Protein AF-A0A225VM64-F1 (afdb_monomer_lite)

Sequence (86 aa):
MTASVAVKFTSSWNLNGWYPCSKYTFSDESSSAGHDAQCAVYKAPLCYSGICETPDGVNPNVDIFVKRFRATITPEKASNVWLLQG

Secondary structure (DSSP, 8-state):
------------SSB---EEPPP----SS---TT--EEEEEEEEESS-TTT--PPTTS--EEEEEEEEE--SS-TTTSPP------

Radius of gyration: 18.56 Å; chains: 1; bounding box: 38×27×66 Å

pLDDT: mean 77.97, std 18.78, range [36.38, 94.5]

Structure (mmCIF, N/CA/C/O backbone):
data_AF-A0A225VM64-F1
#
_entry.id   AF-A0A225VM64-F1
#
loop_
_atom_site.group_PDB
_atom_site.id
_atom_site.type_symbol
_atom_site.label_atom_id
_atom_site.label_alt_id
_atom_site.label_comp_id
_atom_site.label_asym_id
_atom_site.label_entity_id
_atom_site.label_seq_id
_atom_site.pdbx_PDB_ins_code
_atom_site.Cartn_x
_atom_site.Cartn_y
_atom_site.Cartn_z
_atom_site.occupancy
_atom_site.B_iso_or_equiv
_atom_site.auth_seq_id
_atom_site.auth_comp_id
_atom_site.auth_asym_id
_atom_site.auth_atom_id
_atom_site.pdbx_PDB_model_num
ATOM 1 N N . MET A 1 1 ? 5.686 -0.177 41.034 1.00 36.38 1 MET A N 1
ATOM 2 C CA . MET A 1 1 ? 6.056 -1.215 40.049 1.00 36.38 1 MET A CA 1
ATOM 3 C C . MET A 1 1 ? 5.235 -0.958 38.796 1.00 36.38 1 MET A C 1
ATOM 5 O O . MET A 1 1 ? 4.069 -1.318 38.756 1.00 36.38 1 MET A O 1
ATOM 9 N N . THR A 1 2 ? 5.780 -0.219 37.836 1.00 40.84 2 THR A N 1
ATOM 10 C CA . THR A 1 2 ? 5.128 0.058 36.550 1.00 40.84 2 THR A CA 1
ATOM 11 C C . THR A 1 2 ? 5.486 -1.071 35.589 1.00 40.84 2 THR A C 1
ATOM 13 O O . THR A 1 2 ? 6.641 -1.220 35.202 1.00 40.84 2 THR A O 1
ATOM 16 N N . ALA A 1 3 ? 4.516 -1.925 35.267 1.00 45.69 3 ALA A N 1
ATOM 17 C CA . ALA A 1 3 ? 4.703 -2.993 34.295 1.00 45.69 3 ALA A CA 1
ATOM 18 C C . ALA A 1 3 ? 4.652 -2.399 32.880 1.00 45.69 3 ALA A C 1
ATOM 20 O O . ALA A 1 3 ? 3.627 -1.864 32.461 1.00 45.69 3 ALA A O 1
ATOM 21 N N . SER A 1 4 ? 5.763 -2.470 32.148 1.00 52.50 4 SER A N 1
ATOM 22 C CA . SER A 1 4 ? 5.805 -2.138 30.724 1.00 52.50 4 SER A CA 1
ATOM 23 C C . SER A 1 4 ? 5.085 -3.230 29.934 1.00 52.50 4 SER A C 1
ATOM 25 O O . SER A 1 4 ? 5.532 -4.376 29.896 1.00 52.50 4 SER A O 1
ATOM 27 N N . VAL A 1 5 ? 3.963 -2.885 29.302 1.00 56.34 5 VAL A N 1
ATOM 28 C CA . VAL A 1 5 ? 3.253 -3.786 28.389 1.00 56.34 5 VAL A CA 1
ATOM 29 C C . VAL A 1 5 ? 4.005 -3.802 27.061 1.00 56.34 5 VAL A C 1
ATOM 31 O O . VAL A 1 5 ? 4.038 -2.809 26.338 1.00 56.34 5 VAL A O 1
ATOM 34 N N . ALA A 1 6 ? 4.640 -4.928 26.740 1.00 56.34 6 ALA A N 1
ATOM 35 C CA . ALA A 1 6 ? 5.255 -5.135 25.437 1.00 56.34 6 ALA A CA 1
ATOM 36 C C . ALA A 1 6 ? 4.156 -5.288 24.374 1.00 56.34 6 ALA A C 1
ATOM 38 O O . ALA A 1 6 ? 3.484 -6.319 24.305 1.00 56.34 6 ALA A O 1
ATOM 39 N N . VAL A 1 7 ? 3.972 -4.266 23.537 1.00 54.19 7 VAL A N 1
ATOM 40 C CA . VAL A 1 7 ? 3.076 -4.338 22.377 1.00 54.19 7 VAL A CA 1
ATOM 41 C C . VAL A 1 7 ? 3.745 -5.213 21.318 1.00 54.19 7 VAL A C 1
ATOM 43 O O . VAL A 1 7 ? 4.685 -4.796 20.641 1.00 54.19 7 VAL A O 1
ATOM 46 N N . LYS A 1 8 ? 3.281 -6.458 21.181 1.00 42.91 8 LYS A N 1
ATOM 47 C CA . LYS A 1 8 ? 3.659 -7.323 20.059 1.00 42.91 8 LYS A CA 1
ATOM 48 C C . LYS A 1 8 ? 2.986 -6.792 18.794 1.00 42.91 8 LYS A C 1
ATOM 50 O O . LYS A 1 8 ? 1.827 -7.097 18.539 1.00 42.91 8 LYS A O 1
ATOM 55 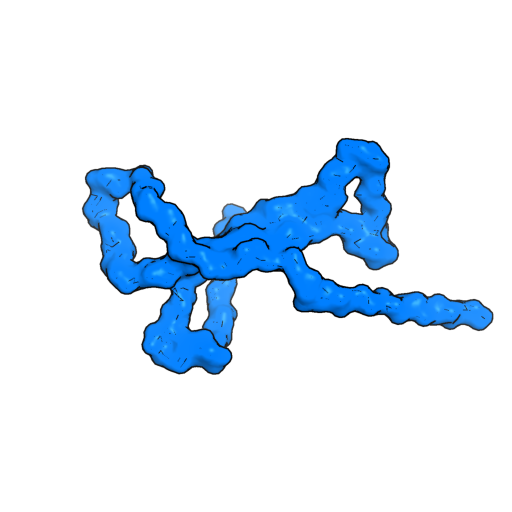N N . PHE A 1 9 ? 3.712 -6.021 17.991 1.00 47.19 9 PHE A N 1
ATOM 56 C CA . PHE A 1 9 ? 3.312 -5.765 16.610 1.00 47.19 9 PHE A CA 1
ATOM 57 C C . PHE A 1 9 ? 3.487 -7.064 15.817 1.00 47.19 9 PHE A C 1
ATOM 59 O O . PHE A 1 9 ? 4.598 -7.416 15.424 1.00 47.19 9 PHE A O 1
ATOM 66 N N . THR A 1 10 ? 2.404 -7.812 15.603 1.00 43.41 10 THR A N 1
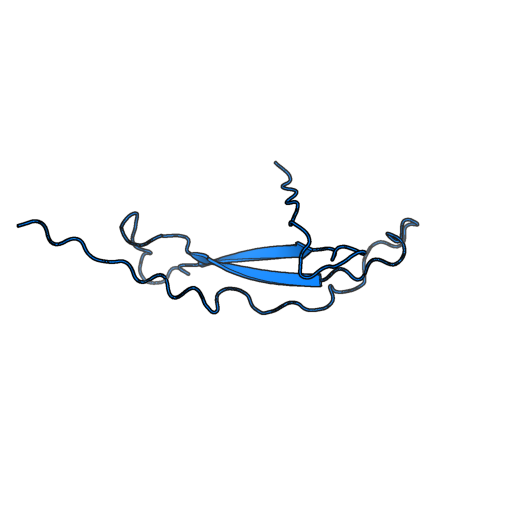ATOM 67 C CA . THR A 1 10 ? 2.392 -8.894 14.613 1.00 43.41 10 THR A CA 1
ATOM 68 C C . THR A 1 10 ? 2.444 -8.238 13.238 1.00 43.41 10 THR A C 1
ATOM 70 O O . THR A 1 10 ? 1.443 -7.750 12.723 1.00 43.41 10 THR A O 1
ATOM 73 N N . SER A 1 11 ? 3.643 -8.146 12.673 1.00 52.97 11 SER A N 1
ATOM 74 C CA . SER A 1 11 ? 3.970 -7.432 11.434 1.00 52.97 11 SER A CA 1
ATOM 75 C C . SER A 1 11 ? 3.512 -8.148 10.159 1.00 52.97 11 SER A C 1
ATOM 77 O O . SER A 1 11 ? 4.152 -8.057 9.114 1.00 52.97 11 SER A O 1
ATOM 79 N N . SER A 1 12 ? 2.392 -8.857 10.202 1.00 57.78 12 SER A N 1
ATOM 80 C CA . SER A 1 12 ? 1.914 -9.628 9.065 1.00 57.78 12 SER A CA 1
ATOM 81 C C . SER A 1 12 ? 0.424 -9.372 8.854 1.00 57.78 12 SER A C 1
ATOM 83 O O . SER A 1 12 ? -0.323 -9.314 9.818 1.00 57.78 12 SER A O 1
ATOM 85 N N . TRP A 1 13 ? 0.021 -9.241 7.583 1.00 56.44 13 TRP A N 1
ATOM 86 C CA . TRP A 1 13 ? -1.354 -9.296 7.037 1.00 56.44 13 TRP A CA 1
ATOM 87 C C . TRP A 1 13 ? -2.179 -8.012 6.818 1.00 56.44 13 TRP A C 1
ATOM 89 O O . TRP A 1 13 ? -3.325 -8.134 6.401 1.00 56.44 13 TRP A O 1
ATOM 99 N N . ASN A 1 14 ? -1.652 -6.793 6.972 1.00 80.69 14 ASN A N 1
ATOM 100 C CA . ASN A 1 14 ? -2.447 -5.601 6.603 1.00 80.69 14 ASN A CA 1
ATOM 101 C C . ASN A 1 14 ? -2.401 -5.260 5.105 1.00 80.69 14 ASN A C 1
ATOM 103 O O . ASN A 1 14 ? -3.212 -4.468 4.641 1.00 80.69 14 ASN A O 1
ATOM 107 N N . LEU A 1 15 ? -1.471 -5.843 4.340 1.00 89.81 15 LEU A N 1
ATOM 108 C CA . LEU A 1 15 ? -1.390 -5.665 2.890 1.00 89.81 15 LEU A CA 1
ATOM 109 C C . LEU A 1 15 ? -2.076 -6.836 2.180 1.00 89.81 15 LEU A C 1
ATOM 111 O O . LEU A 1 15 ? -1.728 -7.989 2.430 1.00 89.81 15 LEU A O 1
ATOM 115 N N . ASN A 1 16 ? -2.978 -6.553 1.242 1.00 92.25 16 ASN A N 1
ATOM 116 C CA . ASN A 1 16 ? -3.713 -7.577 0.484 1.00 92.25 16 ASN A CA 1
ATOM 117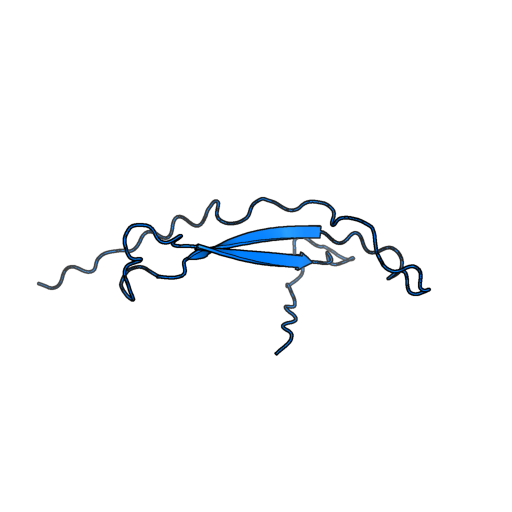 C C . ASN A 1 16 ? -2.905 -8.270 -0.638 1.00 92.25 16 ASN A C 1
ATOM 119 O O . ASN A 1 16 ? -3.470 -9.015 -1.435 1.00 92.25 16 ASN A O 1
ATOM 123 N N . GLY A 1 17 ? -1.591 -8.041 -0.695 1.00 92.06 17 GLY A N 1
ATOM 124 C CA . GLY A 1 17 ? -0.708 -8.546 -1.743 1.00 92.06 17 GLY A CA 1
ATOM 125 C C . GLY A 1 17 ? -0.613 -7.614 -2.952 1.00 92.06 17 GLY A C 1
ATOM 126 O O . GLY A 1 17 ? -1.429 -6.722 -3.155 1.00 92.06 17 GLY A O 1
ATOM 127 N N . TRP A 1 18 ? 0.433 -7.811 -3.752 1.00 92.06 18 TRP A N 1
ATOM 128 C CA . TRP A 1 18 ? 0.682 -7.014 -4.952 1.00 92.06 18 TRP A CA 1
ATOM 129 C C . TRP A 1 18 ? 0.026 -7.668 -6.163 1.00 92.06 18 TRP A C 1
ATOM 131 O O . TRP A 1 18 ? 0.351 -8.808 -6.493 1.00 92.06 18 TRP A O 1
ATOM 141 N N . TYR A 1 19 ? -0.842 -6.935 -6.850 1.00 90.25 19 TYR A N 1
ATOM 142 C CA . TYR A 1 19 ? -1.500 -7.377 -8.081 1.00 90.25 19 TYR A CA 1
ATOM 143 C C . TYR A 1 19 ? -1.258 -6.370 -9.214 1.00 90.25 19 TYR A C 1
ATOM 145 O O . TYR A 1 19 ? -0.976 -5.199 -8.940 1.00 90.25 19 TYR A O 1
ATOM 153 N N . PRO A 1 20 ? -1.319 -6.787 -10.493 1.00 91.00 20 PRO A N 1
ATOM 154 C CA . PRO A 1 20 ? -1.266 -5.848 -11.607 1.00 91.00 20 PRO A CA 1
ATOM 155 C C . PRO A 1 20 ? -2.367 -4.798 -11.456 1.00 91.00 20 PRO A C 1
ATOM 157 O O . PRO A 1 20 ? -3.528 -5.145 -11.235 1.00 91.00 20 PRO A O 1
ATOM 160 N N . CYS A 1 21 ? -2.015 -3.519 -11.561 1.00 88.00 21 CYS A N 1
ATOM 161 C CA . CYS A 1 21 ? -3.022 -2.462 -11.554 1.00 88.00 21 CYS A CA 1
ATOM 162 C C . CYS A 1 21 ? -3.998 -2.643 -12.730 1.00 88.00 21 CYS A C 1
ATOM 164 O O . CYS A 1 21 ? -3.592 -3.084 -13.810 1.00 88.00 21 CYS A O 1
ATOM 166 N N . SER A 1 22 ? -5.271 -2.274 -12.551 1.00 81.31 22 SER A N 1
ATOM 167 C CA . SER A 1 22 ? -6.230 -2.274 -13.659 1.00 81.31 22 SER A CA 1
ATOM 168 C C . SER A 1 22 ? -5.738 -1.358 -14.783 1.00 81.31 22 SER A C 1
ATOM 170 O O . SER A 1 22 ? -5.248 -0.253 -14.539 1.00 81.31 22 SER A O 1
ATOM 172 N N . LYS A 1 23 ? -5.861 -1.817 -16.029 1.00 66.31 23 LYS A N 1
ATOM 173 C CA . LYS A 1 23 ? -5.686 -0.963 -17.210 1.00 66.31 23 LYS A CA 1
ATOM 174 C C . LYS A 1 23 ? -7.019 -0.207 -17.441 1.00 66.31 23 LYS A C 1
ATOM 176 O O . LYS A 1 23 ? -8.055 -0.781 -17.124 1.00 66.31 23 LYS A O 1
ATOM 181 N 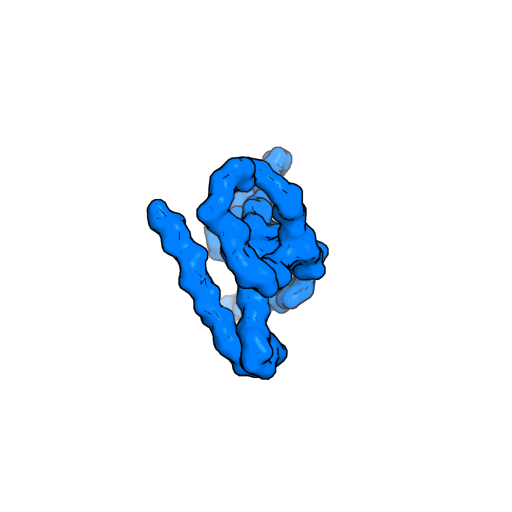N . TYR A 1 24 ? -6.982 1.032 -17.966 1.00 60.03 24 TYR A N 1
ATOM 182 C CA . TYR A 1 24 ? -8.100 1.961 -18.336 1.00 60.03 24 TYR A CA 1
ATOM 183 C C . TYR A 1 24 ? -8.565 2.959 -17.233 1.00 60.03 24 TYR A C 1
ATOM 185 O O . TYR A 1 24 ? -8.723 2.563 -16.085 1.00 60.03 24 TYR A O 1
ATOM 193 N N . THR A 1 25 ? -8.718 4.287 -17.449 1.00 46.16 25 THR A N 1
ATOM 194 C CA . THR A 1 25 ? -9.568 5.022 -18.429 1.00 46.16 25 THR A CA 1
ATOM 195 C C . THR A 1 25 ? -9.052 6.459 -18.714 1.00 46.16 25 THR A C 1
ATOM 197 O O . THR A 1 25 ? -9.513 7.400 -18.086 1.00 46.16 25 THR A O 1
ATOM 200 N N . PHE A 1 26 ? -8.120 6.666 -19.648 1.00 44.56 26 PHE A N 1
ATOM 201 C CA . PHE A 1 26 ? -7.984 7.941 -20.381 1.00 44.56 26 PHE A CA 1
ATOM 202 C C . PHE A 1 26 ? -7.489 7.607 -21.789 1.00 44.56 26 PHE A C 1
ATOM 204 O O . PHE A 1 26 ? -6.478 6.920 -21.937 1.00 44.56 26 PHE A O 1
ATOM 211 N N . SER A 1 27 ? -8.241 8.038 -22.798 1.00 49.41 27 SER A N 1
ATOM 212 C CA . SER A 1 27 ? -7.972 7.816 -24.223 1.00 49.41 27 SER A CA 1
ATOM 213 C C . SER A 1 27 ? -7.029 8.867 -24.806 1.00 49.41 27 SER A C 1
ATOM 215 O O . SER A 1 27 ? -7.178 9.207 -25.968 1.00 49.41 27 SER A O 1
ATOM 217 N N . ASP A 1 28 ? -6.091 9.392 -24.016 1.00 44.56 28 ASP A N 1
ATOM 218 C CA . ASP A 1 28 ? -5.157 10.410 -24.487 1.00 44.56 28 ASP A CA 1
ATOM 219 C C . ASP A 1 28 ? -3.724 9.980 -24.171 1.00 44.56 28 ASP A C 1
ATOM 221 O O . ASP A 1 28 ? -3.250 10.058 -23.037 1.00 44.56 28 ASP A O 1
ATOM 225 N N . GLU A 1 29 ? -3.079 9.422 -25.195 1.00 50.38 29 GLU A N 1
ATOM 226 C CA . GLU A 1 29 ? -1.725 9.749 -25.673 1.00 50.38 29 GLU A CA 1
ATOM 227 C C . GLU A 1 29 ? -0.644 10.118 -24.631 1.00 50.38 29 GLU A C 1
ATOM 229 O O . GLU A 1 29 ? 0.190 10.992 -24.848 1.00 50.38 29 GLU A O 1
ATOM 234 N N . SER A 1 30 ? -0.598 9.440 -23.493 1.00 49.28 30 SER A N 1
ATOM 235 C CA . SER A 1 30 ? 0.635 9.249 -22.730 1.00 49.28 30 SER A CA 1
ATOM 236 C C . SER A 1 30 ? 0.503 7.957 -21.953 1.00 49.28 30 SER A C 1
ATOM 238 O O . SER A 1 30 ? 0.372 7.910 -20.728 1.00 49.28 30 SER A O 1
ATOM 240 N N . SER A 1 31 ? 0.499 6.854 -22.704 1.00 48.59 31 SER A N 1
ATOM 241 C CA . SER A 1 31 ? 0.883 5.573 -22.140 1.00 48.59 31 SER A CA 1
ATOM 242 C C . SER A 1 31 ? 2.218 5.806 -21.444 1.00 48.59 31 SER A C 1
ATOM 244 O O . SER A 1 31 ? 3.221 6.022 -22.126 1.00 48.59 31 SER A O 1
ATOM 246 N N . SER A 1 32 ? 2.250 5.799 -20.108 1.00 51.25 32 SER A N 1
ATOM 247 C CA . SER A 1 32 ? 3.510 5.643 -19.392 1.00 51.25 32 SER A CA 1
ATOM 248 C C . SER A 1 32 ? 4.108 4.353 -19.936 1.00 51.25 32 SER A C 1
ATOM 250 O O . SER A 1 32 ? 3.606 3.265 -19.638 1.00 51.25 32 SER A O 1
ATOM 252 N N . ALA A 1 33 ? 5.049 4.489 -20.862 1.00 44.94 33 ALA A N 1
ATOM 253 C CA . ALA A 1 33 ? 5.496 3.402 -21.700 1.00 44.94 33 ALA A CA 1
ATOM 254 C C . ALA A 1 33 ? 5.947 2.246 -20.798 1.00 44.94 33 ALA A C 1
ATOM 256 O O . ALA A 1 33 ? 6.868 2.391 -20.004 1.00 44.94 33 ALA A O 1
ATOM 257 N N . GLY A 1 34 ? 5.248 1.114 -20.876 1.00 51.41 34 GLY A N 1
ATOM 258 C CA . GLY A 1 34 ? 5.782 -0.193 -20.497 1.00 51.41 34 GLY A CA 1
ATOM 259 C C . GLY A 1 34 ? 6.201 -0.439 -19.044 1.00 51.41 34 GLY A C 1
ATOM 260 O O . GLY A 1 34 ? 6.963 -1.376 -18.825 1.00 51.41 34 GLY A O 1
ATOM 261 N N . HIS A 1 35 ? 5.748 0.323 -18.045 1.00 58.22 35 HIS A N 1
ATOM 262 C CA . HIS A 1 35 ? 6.050 -0.025 -16.652 1.00 58.22 35 HIS A CA 1
ATOM 263 C C . HIS A 1 35 ? 4.908 -0.829 -16.020 1.00 58.22 35 HIS A C 1
ATOM 265 O O . HIS A 1 35 ? 3.821 -0.296 -15.790 1.00 58.22 35 HIS A O 1
ATOM 271 N N . ASP A 1 36 ? 5.171 -2.107 -15.723 1.00 78.50 36 ASP A N 1
ATOM 272 C CA . ASP A 1 36 ? 4.272 -3.011 -14.996 1.00 78.50 36 ASP A CA 1
ATOM 273 C C . ASP A 1 36 ? 4.042 -2.498 -13.565 1.00 78.50 36 ASP A C 1
ATOM 275 O O . ASP A 1 36 ? 4.721 -2.875 -12.604 1.00 78.50 36 ASP A O 1
ATOM 279 N N . ALA A 1 37 ? 3.093 -1.574 -13.429 1.00 88.56 37 ALA A N 1
ATOM 280 C CA . ALA A 1 37 ? 2.676 -1.047 -12.144 1.00 88.56 37 ALA A CA 1
ATOM 281 C C . ALA A 1 37 ? 1.982 -2.141 -11.327 1.00 88.56 37 ALA A C 1
ATOM 283 O O . ALA A 1 37 ? 1.120 -2.873 -11.827 1.00 88.56 37 ALA A O 1
ATOM 284 N N . GLN A 1 38 ? 2.323 -2.205 -10.045 1.00 91.56 38 GLN A N 1
ATOM 285 C CA . GLN A 1 38 ? 1.677 -3.088 -9.086 1.00 91.56 38 GLN A CA 1
ATOM 286 C C . GLN A 1 38 ? 0.883 -2.264 -8.083 1.00 91.56 38 GLN A C 1
ATOM 288 O O . GLN A 1 38 ? 1.359 -1.245 -7.580 1.00 91.56 38 GLN A O 1
ATOM 293 N N . CYS A 1 39 ? -0.317 -2.734 -7.788 1.00 93.25 39 CYS A N 1
ATOM 294 C CA . CYS A 1 39 ? -1.248 -2.115 -6.871 1.00 93.25 39 CYS A CA 1
ATOM 295 C C . CYS A 1 39 ? -1.442 -3.013 -5.651 1.00 93.25 39 CYS A C 1
ATOM 297 O O . CYS A 1 39 ? -1.316 -4.237 -5.739 1.00 93.25 39 CYS A O 1
ATOM 299 N N . ALA A 1 40 ? -1.708 -2.389 -4.511 1.00 94.44 40 ALA A N 1
ATOM 300 C CA . ALA A 1 40 ? -2.071 -3.065 -3.276 1.00 94.44 40 ALA A CA 1
ATOM 301 C C . ALA A 1 40 ? -2.919 -2.133 -2.402 1.00 94.44 40 ALA A C 1
ATOM 303 O O . ALA A 1 40 ? -2.912 -0.913 -2.573 1.00 94.44 40 ALA A O 1
ATOM 304 N N . VAL A 1 41 ? -3.644 -2.718 -1.457 1.00 94.50 41 VAL A N 1
ATOM 305 C CA . VAL A 1 41 ? -4.373 -2.012 -0.404 1.00 94.50 41 VAL A CA 1
ATOM 306 C C . VAL A 1 41 ? -3.783 -2.424 0.933 1.00 94.50 41 VAL A C 1
ATOM 308 O O . VAL A 1 41 ? -3.697 -3.615 1.248 1.00 94.50 41 VAL A O 1
ATOM 311 N N . TYR A 1 42 ? -3.370 -1.424 1.703 1.00 93.00 42 TYR A N 1
ATOM 312 C CA . TYR A 1 42 ? -2.927 -1.570 3.077 1.00 93.00 42 TYR A CA 1
ATOM 313 C C . TYR A 1 42 ? -4.028 -1.103 4.029 1.00 93.00 42 TYR A C 1
ATOM 315 O O . TYR A 1 42 ? -4.446 0.049 3.970 1.00 93.00 42 TYR A O 1
ATOM 323 N N . LYS A 1 43 ? -4.475 -1.976 4.929 1.00 93.50 43 LYS A N 1
ATOM 324 C CA . LYS A 1 43 ? -5.431 -1.634 5.985 1.00 93.50 43 LYS A CA 1
ATOM 325 C C . LYS A 1 43 ? -4.689 -1.027 7.169 1.00 93.50 43 LYS A C 1
ATOM 327 O O . LYS A 1 43 ? -4.104 -1.745 7.979 1.00 93.50 43 LYS A O 1
ATOM 332 N N . ALA A 1 44 ? -4.691 0.296 7.267 1.00 91.12 44 ALA A N 1
ATOM 333 C CA . ALA A 1 44 ? -4.094 1.006 8.393 1.00 91.12 44 ALA A CA 1
ATOM 334 C C . ALA A 1 44 ? -5.119 1.154 9.521 1.00 91.12 44 ALA A C 1
ATOM 336 O O . ALA A 1 44 ? -6.284 1.413 9.230 1.00 91.12 44 ALA A O 1
ATOM 337 N N . PRO A 1 45 ? -4.753 0.990 10.798 1.00 91.44 45 PRO A N 1
ATOM 338 C CA . PRO A 1 45 ? -5.664 1.308 11.889 1.00 91.44 45 PRO A CA 1
ATOM 339 C C . PRO A 1 45 ? -5.836 2.829 12.022 1.00 91.44 45 PRO A C 1
ATOM 341 O O . PRO A 1 45 ? -4.878 3.588 11.867 1.00 91.44 45 PRO A O 1
ATOM 344 N N . LEU A 1 46 ? -7.056 3.265 12.328 1.00 88.62 46 LEU A N 1
ATOM 345 C CA . LEU A 1 46 ? -7.374 4.649 12.687 1.00 88.62 46 LEU A CA 1
ATOM 346 C C . LEU A 1 46 ? -6.882 4.977 14.100 1.00 88.62 46 LEU A C 1
ATOM 348 O O . LEU A 1 46 ? -6.401 6.078 14.350 1.00 88.62 46 LEU A O 1
ATOM 352 N N . CYS A 1 47 ? -6.979 4.001 15.006 1.00 89.56 47 CYS A N 1
ATOM 353 C CA . CYS A 1 47 ? -6.498 4.097 16.376 1.00 89.56 47 CYS A CA 1
ATOM 354 C C . CYS A 1 47 ? -5.384 3.092 16.634 1.00 89.56 47 CYS A C 1
ATOM 356 O O . CYS A 1 47 ? -5.543 1.892 16.422 1.00 89.56 47 CYS A O 1
ATOM 358 N N . TYR A 1 48 ? -4.255 3.586 17.135 1.00 86.94 48 TYR A N 1
ATOM 359 C CA . TYR A 1 48 ? -3.171 2.738 17.613 1.00 86.94 48 TYR A CA 1
ATOM 360 C C . TYR A 1 48 ? -3.310 2.504 19.118 1.00 86.94 48 TYR A C 1
ATOM 362 O O . TYR A 1 48 ? -3.687 3.404 19.873 1.00 86.94 48 TYR A O 1
ATOM 370 N N . SER A 1 49 ? -2.966 1.288 19.550 1.00 84.56 49 SER A N 1
ATOM 371 C CA . SER A 1 49 ? -2.987 0.894 20.960 1.00 84.56 49 SER A CA 1
ATOM 372 C C . SER A 1 49 ? -2.177 1.869 21.817 1.00 84.56 49 SER A C 1
ATOM 374 O O . SER A 1 49 ? -1.024 2.163 21.506 1.00 84.56 49 SER A O 1
ATOM 376 N N . GLY A 1 50 ? -2.771 2.333 22.916 1.00 87.38 50 GLY A N 1
ATOM 377 C CA . GLY A 1 50 ? -2.162 3.308 23.825 1.00 87.38 50 GLY A CA 1
ATOM 378 C C . GLY A 1 50 ? -2.333 4.774 23.410 1.00 87.38 50 GLY A C 1
ATOM 379 O O . GLY A 1 50 ? -1.899 5.646 24.155 1.00 87.38 50 GLY A O 1
ATOM 380 N N . ILE A 1 51 ? -2.967 5.052 22.263 1.00 90.50 51 ILE A N 1
ATOM 381 C CA . ILE A 1 51 ? -3.300 6.415 21.817 1.00 90.50 51 ILE A CA 1
ATOM 382 C C . ILE A 1 51 ? -4.812 6.649 21.878 1.00 90.50 51 ILE A C 1
ATOM 384 O O . ILE A 1 51 ? -5.253 7.634 22.463 1.00 90.50 51 ILE A O 1
ATOM 388 N N . CYS A 1 52 ? -5.606 5.752 21.288 1.00 89.50 52 CYS A N 1
ATOM 389 C CA . CYS A 1 52 ? -7.066 5.823 21.328 1.00 89.50 52 CYS A CA 1
ATOM 390 C C . CYS A 1 52 ? -7.718 4.448 21.171 1.00 89.50 52 CYS A C 1
ATOM 392 O O . CYS A 1 52 ? -7.068 3.477 20.780 1.00 89.50 52 CYS A O 1
ATOM 394 N N . GLU A 1 53 ? -9.015 4.394 21.463 1.00 89.31 53 GLU A N 1
ATOM 395 C CA . GLU A 1 53 ? -9.879 3.240 21.234 1.00 89.31 53 GLU A CA 1
ATOM 396 C C . GLU A 1 53 ? -10.868 3.573 20.115 1.00 89.31 53 GLU A C 1
ATOM 398 O O . GLU A 1 53 ? -11.404 4.682 20.052 1.00 89.31 53 GLU A O 1
ATOM 403 N N . THR A 1 54 ? -11.094 2.625 19.205 1.00 87.19 54 THR A N 1
ATOM 404 C CA . THR A 1 54 ? -12.138 2.777 18.190 1.00 87.19 54 THR A CA 1
ATOM 405 C C . THR A 1 54 ? -13.500 2.525 18.842 1.00 87.19 54 THR A C 1
ATOM 407 O O . THR A 1 54 ? -13.664 1.468 19.448 1.00 87.19 54 THR A O 1
ATOM 410 N N . PRO A 1 55 ? -14.476 3.444 18.710 1.00 89.31 55 PRO A N 1
ATOM 411 C CA . PRO A 1 55 ? -15.824 3.231 19.226 1.00 89.31 55 PRO A CA 1
ATOM 412 C C . PRO A 1 55 ? -16.501 2.000 18.618 1.00 89.31 55 PRO A C 1
ATOM 414 O O . PRO A 1 55 ? -16.290 1.674 17.445 1.00 89.31 55 PRO A O 1
ATOM 417 N N . ASP A 1 56 ? -17.385 1.375 19.393 1.00 88.19 56 ASP A N 1
ATOM 418 C CA . ASP A 1 56 ? -18.198 0.259 18.918 1.00 88.19 56 ASP A CA 1
ATOM 419 C C . ASP A 1 56 ? -19.033 0.662 17.692 1.00 88.19 56 ASP A C 1
ATOM 421 O O . ASP A 1 56 ? -19.637 1.735 17.637 1.00 88.19 56 ASP A O 1
ATOM 425 N N . GLY A 1 57 ? -19.070 -0.215 16.687 1.00 87.00 57 GLY A N 1
ATOM 426 C CA . GLY A 1 57 ? -19.827 0.004 15.450 1.00 87.00 57 GLY A CA 1
ATOM 427 C C . GLY A 1 57 ? -19.123 0.858 14.388 1.00 87.00 57 GLY A C 1
ATOM 428 O O . GLY A 1 57 ? -19.694 1.067 13.318 1.00 87.00 57 GLY A O 1
ATOM 429 N N . VAL A 1 58 ? -17.890 1.315 14.630 1.00 89.12 58 VAL A N 1
ATOM 430 C CA . VAL A 1 58 ? -17.064 2.025 13.637 1.00 89.12 58 VAL A CA 1
ATOM 431 C C . VAL A 1 58 ? -16.010 1.081 13.056 1.00 89.12 58 VAL A C 1
ATOM 433 O O . VAL A 1 58 ? -15.451 0.250 13.766 1.00 89.12 58 VAL A O 1
ATOM 436 N N . ASN A 1 59 ? -15.708 1.205 11.758 1.00 88.44 59 ASN A N 1
ATOM 437 C CA . ASN A 1 59 ? -14.587 0.481 11.157 1.00 88.44 59 ASN A CA 1
ATOM 438 C C . ASN A 1 59 ? -13.263 1.015 11.744 1.00 88.44 59 ASN A C 1
ATOM 440 O O . ASN A 1 59 ? -12.957 2.191 11.538 1.00 88.44 59 ASN A O 1
ATOM 444 N N . PRO A 1 60 ? -12.460 0.189 12.439 1.00 89.94 60 PRO A N 1
ATOM 445 C CA . PRO A 1 60 ? -11.213 0.630 13.061 1.00 89.94 60 PRO A CA 1
ATOM 446 C C . PRO A 1 60 ? -10.084 0.881 12.059 1.00 89.94 60 PRO A C 1
ATOM 448 O O . PRO A 1 60 ? -8.992 1.269 12.473 1.00 89.94 60 PRO A O 1
ATOM 451 N N . ASN A 1 61 ? -10.306 0.657 10.762 1.00 91.75 61 ASN A N 1
ATOM 452 C CA . ASN A 1 61 ? -9.287 0.748 9.730 1.00 91.75 61 ASN A CA 1
ATOM 453 C C . ASN A 1 61 ? -9.670 1.686 8.580 1.00 91.75 61 ASN A C 1
ATOM 455 O O . ASN A 1 61 ? -10.838 1.844 8.232 1.00 91.75 61 ASN A O 1
ATOM 459 N N . VAL A 1 62 ? -8.641 2.238 7.940 1.00 91.62 62 VAL A N 1
ATOM 460 C CA . VAL A 1 62 ? -8.711 2.923 6.650 1.00 91.62 62 VAL A CA 1
ATOM 461 C C . VAL A 1 62 ? -7.934 2.130 5.602 1.00 91.62 62 VAL A C 1
ATOM 463 O O . VAL A 1 62 ? -6.835 1.631 5.860 1.00 91.62 62 VAL A O 1
ATOM 466 N N . ASP A 1 63 ? -8.512 2.027 4.410 1.00 93.62 63 ASP A N 1
ATOM 467 C CA . ASP A 1 63 ? -7.879 1.393 3.260 1.00 93.62 63 ASP A CA 1
ATOM 468 C C . ASP A 1 63 ? -6.958 2.403 2.561 1.00 93.62 63 ASP A C 1
ATOM 470 O O . ASP A 1 63 ? -7.405 3.396 1.988 1.00 93.62 63 ASP A O 1
ATOM 474 N N . ILE A 1 64 ? -5.652 2.145 2.594 1.00 92.38 64 ILE A N 1
ATOM 475 C CA . ILE A 1 64 ? -4.637 2.930 1.892 1.00 92.38 64 ILE A CA 1
ATOM 476 C C . ILE A 1 64 ? -4.308 2.222 0.583 1.00 92.38 64 ILE A C 1
ATOM 478 O O . ILE A 1 64 ? -3.664 1.170 0.570 1.00 92.38 64 ILE A O 1
ATOM 482 N N . PHE A 1 65 ? -4.739 2.808 -0.530 1.00 92.44 65 PHE A N 1
ATOM 483 C CA . PHE A 1 65 ? -4.377 2.332 -1.858 1.00 92.44 65 PHE A CA 1
ATOM 484 C C . PHE A 1 65 ? -2.971 2.804 -2.231 1.00 92.44 65 PHE A C 1
ATOM 486 O O . PHE A 1 65 ? -2.667 3.995 -2.172 1.00 92.44 65 PHE A O 1
ATOM 493 N N . VAL A 1 66 ? -2.116 1.874 -2.648 1.00 92.62 66 VAL A N 1
ATOM 494 C CA . VAL A 1 66 ? -0.752 2.165 -3.095 1.00 92.62 66 VAL A CA 1
ATOM 495 C C . VAL A 1 66 ? -0.527 1.629 -4.501 1.00 92.62 66 VAL A C 1
ATOM 497 O O . VAL A 1 66 ? -0.890 0.498 -4.827 1.00 92.62 66 VAL A O 1
ATOM 500 N N . LYS A 1 67 ? 0.130 2.442 -5.326 1.00 92.25 67 LYS A N 1
ATOM 501 C CA . LYS A 1 67 ? 0.628 2.073 -6.650 1.00 92.25 67 LYS A CA 1
ATOM 502 C C . LYS A 1 67 ? 2.147 2.159 -6.618 1.00 92.25 67 LYS A C 1
ATOM 504 O O . LYS A 1 67 ? 2.691 3.195 -6.246 1.00 92.25 67 LYS A O 1
ATOM 509 N N . ARG A 1 68 ? 2.834 1.093 -7.024 1.00 91.69 68 ARG A N 1
ATOM 510 C CA . ARG A 1 68 ? 4.297 1.068 -7.126 1.00 91.69 68 ARG A CA 1
ATOM 511 C C . ARG A 1 68 ? 4.760 0.693 -8.524 1.00 91.69 68 ARG A C 1
ATOM 513 O O . ARG A 1 68 ? 4.111 -0.087 -9.219 1.00 91.69 68 ARG A O 1
ATOM 520 N N . PHE A 1 69 ? 5.946 1.169 -8.867 1.00 91.31 69 PHE A N 1
ATOM 521 C CA . PHE A 1 69 ? 6.728 0.701 -10.003 1.00 91.31 69 PHE A CA 1
ATOM 522 C C . PHE A 1 69 ? 7.982 0.024 -9.454 1.00 91.31 69 PHE A C 1
ATOM 524 O O . PHE A 1 69 ? 8.666 0.594 -8.604 1.00 91.31 69 PHE A O 1
ATOM 531 N N . ARG A 1 70 ? 8.262 -1.215 -9.873 1.00 91.38 70 ARG A N 1
ATOM 532 C CA . ARG A 1 70 ? 9.470 -1.916 -9.417 1.00 91.38 70 ARG A CA 1
ATOM 533 C C . ARG A 1 70 ? 10.702 -1.313 -10.091 1.00 91.38 70 ARG A C 1
ATOM 535 O O . ARG A 1 70 ? 10.643 -0.938 -11.258 1.00 91.38 70 ARG A O 1
ATOM 542 N N . ALA A 1 71 ? 11.819 -1.262 -9.369 1.00 91.25 71 ALA A N 1
ATOM 543 C CA . ALA A 1 71 ? 13.091 -0.870 -9.963 1.00 91.25 71 ALA A CA 1
ATOM 544 C C . ALA A 1 71 ? 13.467 -1.824 -11.109 1.00 91.25 71 ALA A C 1
ATOM 546 O O . ALA A 1 71 ? 13.250 -3.033 -11.023 1.00 91.25 71 ALA A O 1
ATOM 547 N N . THR A 1 72 ? 14.055 -1.285 -12.173 1.00 89.06 72 THR A N 1
ATOM 548 C CA . THR A 1 72 ? 14.480 -2.071 -13.342 1.00 89.06 72 THR A CA 1
ATOM 549 C C . THR A 1 72 ? 15.744 -2.886 -13.069 1.00 89.06 72 THR A C 1
ATOM 551 O O . THR A 1 72 ? 15.938 -3.940 -13.668 1.00 89.06 72 THR A O 1
ATOM 554 N N . ILE A 1 73 ? 16.586 -2.436 -12.134 1.00 89.56 73 ILE A N 1
ATOM 555 C CA . ILE A 1 73 ? 17.839 -3.093 -11.752 1.00 89.56 73 ILE A CA 1
ATOM 556 C C . ILE A 1 73 ? 17.723 -3.564 -10.299 1.00 89.56 73 ILE A C 1
ATOM 558 O O . ILE A 1 73 ? 17.553 -2.762 -9.382 1.00 89.56 73 ILE A O 1
ATOM 562 N N . THR A 1 74 ? 17.834 -4.877 -10.080 1.00 89.50 74 THR A N 1
ATOM 563 C CA . THR A 1 74 ? 17.839 -5.521 -8.747 1.00 89.50 74 THR A CA 1
ATOM 564 C C . THR A 1 74 ? 16.669 -5.109 -7.828 1.00 89.50 74 THR A C 1
ATOM 566 O O . THR A 1 74 ? 16.891 -4.598 -6.729 1.00 89.50 74 THR A O 1
ATOM 569 N N . PRO A 1 75 ? 15.407 -5.359 -8.227 1.00 87.38 75 PRO A N 1
ATOM 570 C CA . PRO A 1 75 ? 14.226 -4.844 -7.528 1.00 87.38 75 PRO A CA 1
ATOM 571 C C . PRO A 1 75 ? 14.050 -5.336 -6.086 1.00 87.38 75 PRO A C 1
ATOM 573 O O . PRO A 1 75 ? 13.334 -4.698 -5.326 1.00 87.38 75 PRO A O 1
ATOM 576 N N . GLU A 1 76 ? 14.684 -6.446 -5.703 1.00 90.62 76 GLU A N 1
ATOM 577 C CA . GLU A 1 76 ? 14.629 -6.973 -4.329 1.00 90.62 76 GLU A CA 1
ATOM 578 C C . GLU A 1 76 ? 15.589 -6.260 -3.362 1.00 90.62 76 GLU A C 1
ATOM 580 O O . GLU A 1 76 ? 15.476 -6.422 -2.151 1.00 90.62 76 GLU A O 1
ATOM 585 N N . LYS A 1 77 ? 16.560 -5.496 -3.885 1.00 93.19 77 LYS A N 1
ATOM 586 C CA . LYS A 1 77 ? 17.580 -4.780 -3.095 1.00 93.19 77 LYS A CA 1
ATOM 587 C C . LYS A 1 77 ? 17.488 -3.260 -3.225 1.00 93.19 77 LYS A C 1
ATOM 589 O O . LYS A 1 77 ? 18.188 -2.547 -2.512 1.00 93.19 77 LYS A O 1
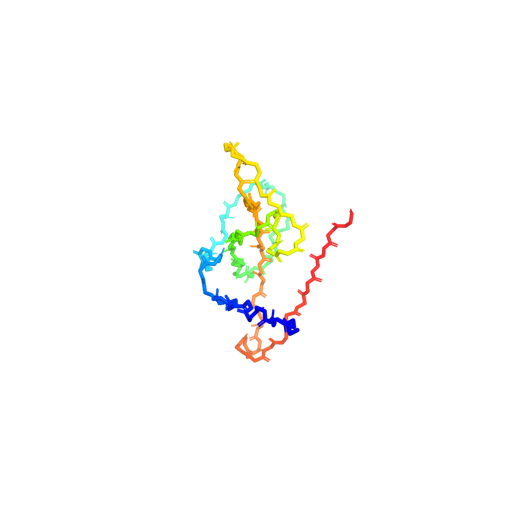ATOM 594 N N . ALA A 1 78 ? 16.671 -2.768 -4.152 1.00 93.62 78 ALA A N 1
ATOM 595 C CA . ALA A 1 78 ? 16.493 -1.345 -4.378 1.00 93.62 78 ALA A CA 1
ATOM 596 C C . ALA A 1 78 ? 15.690 -0.697 -3.239 1.00 93.62 78 ALA A C 1
ATOM 598 O O . ALA A 1 78 ? 14.722 -1.269 -2.736 1.00 93.62 78 ALA A O 1
ATOM 599 N N . SER A 1 79 ? 16.071 0.523 -2.861 1.00 93.75 79 SER A N 1
ATOM 600 C CA . SER A 1 79 ? 15.295 1.343 -1.928 1.00 93.75 79 SER A CA 1
ATOM 601 C C . SER A 1 79 ? 13.991 1.822 -2.568 1.00 93.75 79 SER A C 1
ATOM 603 O O . SER A 1 79 ? 13.943 2.124 -3.761 1.00 93.75 79 SER A O 1
ATOM 605 N N . ASN A 1 80 ? 12.940 1.948 -1.758 1.00 92.56 80 ASN A N 1
ATOM 606 C CA . ASN A 1 80 ? 11.668 2.519 -2.196 1.00 92.56 80 ASN A CA 1
ATOM 607 C C . ASN A 1 80 ? 11.706 4.050 -2.097 1.00 92.56 80 ASN A C 1
ATOM 609 O O . ASN A 1 80 ? 12.140 4.592 -1.081 1.00 92.56 80 ASN A O 1
ATOM 613 N N . VAL A 1 81 ? 11.188 4.735 -3.118 1.00 93.06 81 VAL A N 1
ATOM 614 C CA . VAL A 1 81 ? 10.911 6.178 -3.087 1.00 93.06 81 VAL A CA 1
ATOM 615 C C . VAL A 1 81 ? 9.402 6.366 -2.995 1.00 93.06 81 VAL A C 1
ATOM 617 O O . VAL A 1 81 ? 8.661 5.822 -3.812 1.00 93.06 81 VAL A O 1
ATOM 620 N N . TRP A 1 82 ? 8.952 7.125 -1.999 1.00 92.88 82 TRP A N 1
ATOM 6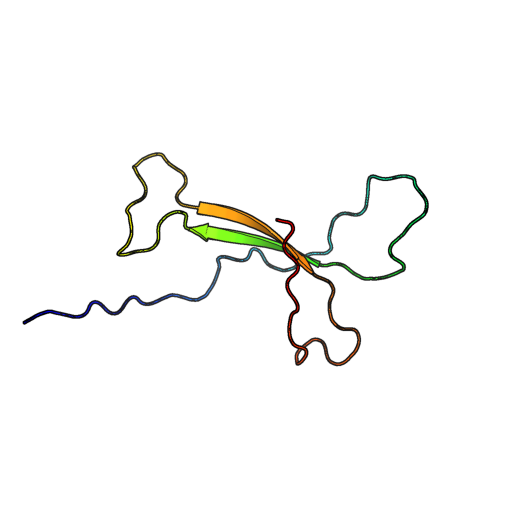21 C CA . TRP A 1 82 ? 7.538 7.420 -1.785 1.00 92.88 82 TRP A CA 1
ATOM 622 C C . TRP A 1 82 ? 7.217 8.827 -2.272 1.00 92.88 82 TRP A C 1
ATOM 624 O O . TRP A 1 82 ? 7.874 9.787 -1.877 1.00 92.88 82 TRP A O 1
ATOM 634 N N . LEU A 1 83 ? 6.198 8.935 -3.121 1.00 91.25 83 LEU A N 1
ATOM 635 C CA . LEU A 1 83 ? 5.644 10.206 -3.566 1.00 91.25 83 LEU A CA 1
ATOM 636 C C . LEU A 1 83 ? 4.255 10.357 -2.950 1.00 91.25 83 LEU A C 1
ATOM 638 O O . LEU A 1 83 ? 3.404 9.485 -3.119 1.00 91.25 83 LEU A O 1
ATOM 642 N N . LEU A 1 84 ? 4.049 11.456 -2.231 1.00 88.75 84 LEU A N 1
ATOM 643 C CA . LEU A 1 84 ? 2.779 11.824 -1.618 1.00 88.75 84 LEU A CA 1
ATOM 644 C C . LEU A 1 84 ? 2.348 13.156 -2.223 1.00 88.75 84 LEU A C 1
ATOM 646 O O . LEU A 1 84 ? 3.127 14.108 -2.238 1.00 88.75 84 LEU A O 1
ATOM 650 N N . GLN A 1 85 ? 1.125 13.209 -2.737 1.00 84.12 85 GLN A N 1
ATOM 651 C CA . GLN A 1 85 ? 0.511 14.469 -3.129 1.00 84.12 85 GLN A CA 1
ATOM 652 C C . GLN A 1 85 ? -0.058 15.125 -1.866 1.00 84.12 85 GLN A C 1
ATOM 654 O O . GLN A 1 85 ? -0.777 14.464 -1.116 1.00 84.12 85 GLN A O 1
ATOM 659 N N . GLY A 1 86 ? 0.344 16.372 -1.609 1.00 83.12 86 GLY A N 1
ATOM 660 C CA . GLY A 1 86 ? -0.106 17.170 -0.463 1.00 83.12 86 GLY A CA 1
ATOM 661 C C . GLY A 1 86 ? -1.449 17.845 -0.681 1.00 83.12 86 GLY A C 1
ATOM 662 O O . GLY A 1 86 ? -1.869 17.960 -1.857 1.00 83.12 86 GLY A O 1
#

Organism: NCBI:txid4795

Foldseek 3Di:
DDDDDDPPPPVDDQKPDWDFDDDDDDPDDCPVPDFRKIKIWGWAFPDDPPGDDDDPPDDRTDIDIDIDTADPPPRVPDDDDDDDDD